Protein AF-A0A934MPX6-F1 (afdb_monomer_lite)

Secondary structure (DSSP, 8-state):
------TT-----------------PPP-EEEEETTTTEEEEEETTEEEEEEEGGG--S-HHHHHHHHHHSB-

pLDDT: mean 79.5, std 17.0, range [41.56, 95.38]

Organism: NCBI:txid2798579

Sequence (73 aa):
MIEQLDLFDLEPKEQPAVIFKSYSVPALNGFYYETKTRKFVSFALGQRYYEIPASRCRLAKEWQQKIMRERSI

Structure (mmCIF, N/CA/C/O backbone):
data_AF-A0A934MPX6-F1
#
_entry.id   AF-A0A934MPX6-F1
#
loop_
_atom_site.group_PDB
_atom_site.id
_atom_site.type_symbol
_atom_site.label_atom_id
_atom_site.label_alt_id
_atom_site.label_comp_id
_atom_site.label_asym_id
_atom_site.label_entity_id
_atom_site.label_seq_id
_atom_site.pdbx_PDB_ins_code
_atom_site.Cartn_x
_atom_site.Cartn_y
_atom_site.Cartn_z
_atom_site.occupancy
_atom_site.B_iso_or_equiv
_atom_site.auth_seq_id
_atom_site.auth_comp_id
_atom_site.auth_asym_id
_atom_site.auth_atom_id
_atom_site.pdbx_PDB_model_num
ATOM 1 N N . MET A 1 1 ? 36.547 -32.710 -37.331 1.00 41.56 1 MET A N 1
ATOM 2 C CA . MET A 1 1 ? 36.811 -31.371 -36.769 1.00 41.56 1 MET A CA 1
ATOM 3 C C . MET A 1 1 ? 35.472 -30.824 -36.324 1.00 41.56 1 MET A C 1
ATOM 5 O O . MET A 1 1 ? 34.569 -30.796 -37.146 1.00 41.56 1 MET A O 1
ATOM 9 N N . ILE A 1 2 ? 35.304 -30.548 -35.033 1.00 57.50 2 ILE A N 1
ATOM 10 C CA . ILE A 1 2 ? 34.084 -29.941 -34.489 1.00 57.50 2 ILE A CA 1
ATOM 11 C C . ILE A 1 2 ? 34.388 -28.451 -34.393 1.00 57.50 2 ILE A C 1
ATOM 13 O O . ILE A 1 2 ? 35.329 -28.079 -33.695 1.00 57.50 2 ILE A O 1
ATOM 17 N N . GLU A 1 3 ? 33.658 -27.627 -35.137 1.00 60.66 3 GLU A N 1
ATOM 18 C CA . GLU A 1 3 ? 33.771 -26.175 -35.027 1.00 60.66 3 GLU A CA 1
ATOM 19 C C . GLU A 1 3 ? 33.020 -25.732 -33.773 1.00 60.66 3 GLU A C 1
ATOM 21 O O . GLU A 1 3 ? 31.809 -25.923 -33.645 1.00 60.66 3 GLU A O 1
ATOM 26 N N . GLN A 1 4 ? 33.769 -25.221 -32.800 1.00 63.66 4 GLN A N 1
ATOM 27 C CA . GLN A 1 4 ? 33.218 -24.657 -31.580 1.00 63.66 4 GLN A CA 1
ATOM 28 C C . GLN A 1 4 ? 32.688 -23.261 -31.920 1.00 63.66 4 GLN A C 1
ATOM 30 O O . GLN A 1 4 ? 33.473 -22.343 -32.131 1.00 63.66 4 GLN A O 1
ATOM 35 N N . LEU A 1 5 ? 31.366 -23.116 -32.013 1.00 63.81 5 LEU A N 1
ATOM 36 C CA . LEU A 1 5 ? 30.728 -21.806 -32.131 1.00 63.81 5 LEU A CA 1
ATOM 37 C C . LEU A 1 5 ? 30.922 -21.056 -30.804 1.00 63.81 5 LEU A C 1
ATOM 39 O O . LEU A 1 5 ? 30.490 -21.539 -29.754 1.00 63.81 5 LEU A O 1
ATOM 43 N N . ASP A 1 6 ? 31.597 -19.908 -30.847 1.00 61.97 6 ASP A N 1
ATOM 44 C CA . ASP A 1 6 ? 31.842 -19.064 -29.679 1.00 61.97 6 ASP A CA 1
ATOM 45 C C . ASP A 1 6 ? 30.511 -18.533 -29.120 1.00 61.97 6 ASP A C 1
ATOM 47 O O . ASP A 1 6 ? 29.782 -17.785 -29.768 1.00 61.97 6 ASP A O 1
ATOM 51 N N . LEU A 1 7 ? 30.185 -18.928 -27.885 1.00 62.19 7 LEU A N 1
ATOM 52 C CA . LEU A 1 7 ? 28.963 -18.539 -27.163 1.00 62.19 7 LEU A CA 1
ATOM 53 C C . LEU A 1 7 ? 28.924 -17.031 -26.821 1.00 62.19 7 LEU A C 1
ATOM 55 O O . LEU A 1 7 ? 27.926 -16.534 -26.301 1.00 62.19 7 LEU A O 1
ATOM 59 N N . PHE A 1 8 ? 30.009 -16.307 -27.109 1.00 61.00 8 PHE A N 1
ATOM 60 C CA . PHE A 1 8 ? 30.229 -14.907 -26.755 1.00 61.00 8 PHE A CA 1
ATOM 61 C C . PHE A 1 8 ? 30.122 -13.932 -27.932 1.00 61.00 8 PHE A C 1
ATOM 63 O O . PHE A 1 8 ? 30.518 -12.779 -27.788 1.00 61.00 8 PHE A O 1
ATOM 70 N N . ASP A 1 9 ? 29.501 -14.325 -29.047 1.00 58.31 9 ASP A N 1
ATOM 71 C CA . ASP A 1 9 ? 29.065 -13.388 -30.099 1.00 58.31 9 ASP A CA 1
ATOM 72 C C . ASP A 1 9 ? 27.781 -12.627 -29.681 1.00 58.31 9 ASP A C 1
ATOM 74 O O . ASP A 1 9 ? 26.793 -12.492 -30.401 1.00 58.31 9 ASP A O 1
ATOM 78 N N . LEU A 1 10 ? 27.766 -12.166 -28.429 1.00 60.50 10 LEU A N 1
ATOM 79 C CA . LEU A 1 10 ? 26.773 -11.245 -27.896 1.00 60.50 10 LEU A CA 1
ATOM 80 C C . LEU A 1 10 ? 27.254 -9.831 -28.205 1.00 60.50 10 LEU A C 1
ATOM 82 O O . LEU A 1 10 ? 27.547 -9.059 -27.292 1.00 60.50 10 LEU A O 1
ATOM 86 N N . GLU A 1 11 ? 27.343 -9.485 -29.490 1.00 63.22 11 GLU A N 1
ATOM 87 C CA . GLU A 1 11 ? 27.356 -8.075 -29.856 1.00 63.22 11 GLU A CA 1
ATOM 88 C C . GLU A 1 11 ? 26.083 -7.455 -29.258 1.00 63.22 11 GLU A C 1
ATOM 90 O O . GLU A 1 11 ? 24.966 -7.878 -29.597 1.00 63.22 11 GLU A O 1
ATOM 95 N N . PRO A 1 12 ? 26.197 -6.501 -28.318 1.00 56.97 12 PRO A N 1
ATOM 96 C CA . PRO A 1 12 ? 25.026 -5.823 -27.811 1.00 56.97 12 PRO A CA 1
ATOM 97 C C . PRO A 1 12 ? 24.433 -5.066 -28.993 1.00 56.97 12 PRO A C 1
ATOM 99 O O . PRO A 1 12 ? 24.972 -4.052 -29.424 1.00 56.97 12 PRO A O 1
ATOM 102 N N . LYS A 1 13 ? 23.320 -5.563 -29.544 1.00 56.50 13 LYS A N 1
ATOM 103 C CA . LYS A 1 13 ? 22.496 -4.771 -30.453 1.00 56.50 13 LYS A CA 1
ATOM 104 C C . LYS A 1 13 ? 22.102 -3.528 -29.675 1.00 56.50 13 LYS A C 1
ATOM 106 O O . LYS A 1 13 ? 21.236 -3.606 -28.803 1.00 56.50 13 LYS A O 1
ATOM 111 N N . GLU A 1 14 ? 22.771 -2.420 -29.969 1.00 58.03 14 GLU A N 1
ATOM 112 C CA . GLU A 1 14 ? 22.451 -1.087 -29.483 1.00 58.03 14 GLU A CA 1
ATOM 113 C C . GLU A 1 14 ? 21.051 -0.742 -29.992 1.00 58.03 14 GLU A C 1
ATOM 115 O O . GLU A 1 14 ? 20.851 -0.110 -31.027 1.00 58.03 14 GLU A O 1
ATOM 120 N N . GLN A 1 15 ? 20.037 -1.239 -29.291 1.00 64.56 15 GLN A N 1
ATOM 121 C CA . GLN A 1 15 ? 18.684 -0.756 -29.455 1.00 64.56 15 GLN A CA 1
ATOM 122 C C . GLN A 1 15 ? 18.736 0.708 -29.022 1.00 64.56 15 GLN A C 1
ATOM 124 O O . GLN A 1 15 ? 19.213 0.976 -27.914 1.00 64.56 15 GLN A O 1
ATOM 129 N N . PRO A 1 16 ? 18.308 1.663 -29.868 1.00 53.03 16 PRO A N 1
ATOM 130 C CA . PRO A 1 16 ? 18.368 3.066 -29.509 1.00 53.03 16 PRO A CA 1
ATOM 131 C C . PRO A 1 16 ? 17.606 3.233 -28.201 1.00 53.03 16 PRO A C 1
ATOM 133 O O . PRO A 1 16 ? 16.416 2.921 -28.119 1.00 53.03 16 PRO A O 1
ATOM 136 N N . ALA A 1 17 ? 18.321 3.671 -27.165 1.00 57.12 17 ALA A N 1
ATOM 137 C CA . ALA A 1 17 ? 17.738 3.971 -25.877 1.00 57.12 17 ALA A CA 1
ATOM 138 C C . ALA A 1 17 ? 16.651 5.022 -26.109 1.00 57.12 17 ALA A C 1
ATOM 140 O O . ALA A 1 17 ? 16.931 6.203 -26.317 1.00 57.12 17 ALA A O 1
ATOM 141 N N . VAL A 1 18 ? 15.393 4.588 -26.109 1.00 55.47 18 VAL A N 1
ATOM 142 C CA . VAL A 1 18 ? 14.248 5.477 -25.964 1.00 55.47 18 VAL A CA 1
ATOM 143 C C . VAL A 1 18 ? 14.373 6.080 -24.575 1.00 55.47 18 VAL A C 1
ATOM 145 O O . VAL A 1 18 ? 13.895 5.529 -23.586 1.00 55.47 18 VAL A O 1
ATOM 148 N N . ILE A 1 19 ? 15.078 7.209 -24.494 1.00 52.12 19 ILE A N 1
ATOM 149 C CA . ILE A 1 19 ? 15.117 8.062 -23.314 1.00 52.12 19 ILE A CA 1
ATOM 150 C C . ILE A 1 19 ? 13.726 8.689 -23.224 1.00 52.12 19 ILE A C 1
ATOM 152 O O . ILE A 1 19 ? 13.498 9.835 -23.613 1.00 52.12 19 ILE A O 1
ATOM 156 N N . PHE A 1 20 ? 12.762 7.916 -22.723 1.00 53.94 20 PHE A N 1
ATOM 157 C CA . PHE A 1 20 ? 11.585 8.490 -22.105 1.00 53.94 20 PHE A CA 1
ATOM 158 C C . PHE A 1 2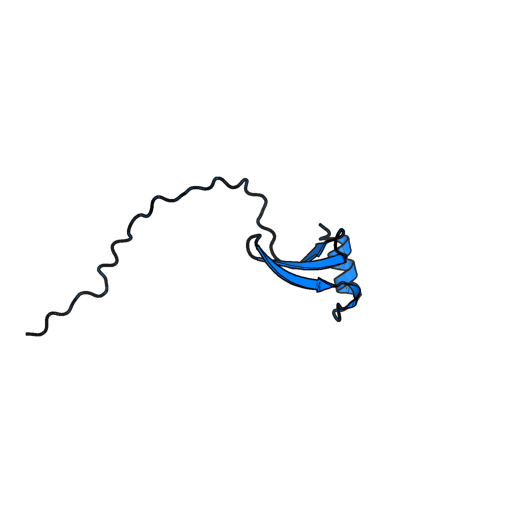0 ? 12.116 9.321 -20.950 1.00 53.94 20 PHE A C 1
ATOM 160 O O . PHE A 1 20 ? 12.469 8.807 -19.891 1.00 53.94 20 PHE A O 1
ATOM 167 N N . LYS A 1 21 ? 12.206 10.631 -21.168 1.00 48.28 21 LYS A N 1
ATOM 168 C CA . LYS A 1 21 ? 12.408 11.609 -20.108 1.00 48.28 21 LYS A CA 1
ATOM 169 C C . LYS A 1 21 ? 11.107 11.666 -19.305 1.00 48.28 21 LYS A C 1
ATOM 171 O O . LYS A 1 21 ? 10.379 12.651 -19.335 1.00 48.28 21 LYS A O 1
ATOM 176 N N . SER A 1 22 ? 10.759 10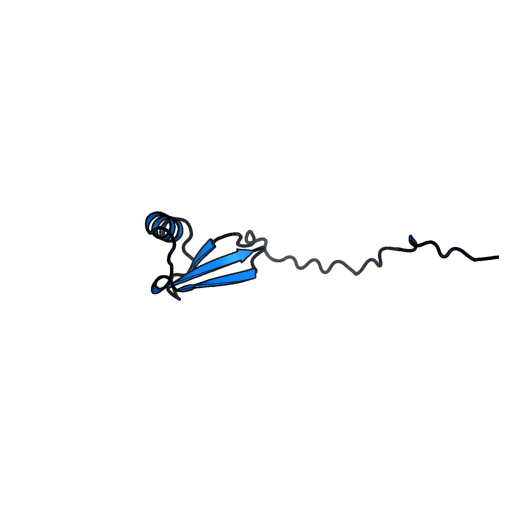.559 -18.651 1.00 51.97 22 SER A N 1
ATOM 177 C CA . SER A 1 22 ? 9.704 10.529 -17.659 1.00 51.97 22 SER A CA 1
ATOM 178 C C . SER A 1 22 ? 10.187 11.449 -16.558 1.00 51.97 22 SER A C 1
ATOM 180 O O . SER A 1 22 ? 11.204 11.162 -15.925 1.00 51.97 22 SER A O 1
ATOM 182 N N . TYR A 1 23 ? 9.515 12.588 -16.395 1.00 46.75 23 TYR A N 1
ATOM 183 C CA . TYR A 1 23 ? 9.613 13.420 -15.206 1.00 46.75 23 TYR A CA 1
ATOM 184 C C . TYR A 1 23 ? 9.792 12.486 -14.016 1.00 46.75 23 TYR A C 1
ATOM 186 O O . TYR A 1 23 ? 8.914 11.663 -13.761 1.00 46.75 23 TYR A O 1
ATOM 194 N N . SER A 1 24 ? 10.976 12.525 -13.399 1.00 56.38 24 SER A N 1
ATOM 195 C CA . SER A 1 24 ? 11.375 11.612 -12.332 1.00 56.38 24 SER A CA 1
ATOM 196 C C . SER A 1 24 ? 10.594 11.967 -11.071 1.00 56.38 24 SER A C 1
ATOM 198 O O . SER A 1 24 ? 11.158 12.407 -10.073 1.00 56.38 24 SER A O 1
ATOM 200 N N . VAL A 1 25 ? 9.271 11.805 -11.120 1.00 58.34 25 VAL A N 1
ATOM 201 C CA . VAL A 1 25 ? 8.481 11.527 -9.936 1.00 58.34 25 VAL A CA 1
ATOM 202 C C . VAL A 1 25 ? 9.138 10.273 -9.376 1.00 58.34 25 VAL A C 1
ATOM 204 O O . VAL A 1 25 ? 9.179 9.272 -10.099 1.00 58.34 25 VAL A O 1
ATOM 207 N N . PRO A 1 26 ? 9.756 10.328 -8.183 1.00 69.06 26 PRO A N 1
ATOM 208 C CA . PRO A 1 26 ? 10.423 9.164 -7.631 1.00 69.06 26 PRO A CA 1
ATOM 209 C C . PRO A 1 26 ? 9.426 8.015 -7.674 1.00 69.06 26 PRO A C 1
ATOM 211 O O . PRO A 1 26 ? 8.318 8.124 -7.143 1.00 69.06 26 PRO A O 1
ATOM 214 N N . ALA A 1 27 ? 9.784 6.978 -8.431 1.00 77.69 27 ALA A N 1
ATOM 215 C CA . ALA A 1 27 ? 8.872 5.898 -8.740 1.00 77.69 27 ALA A CA 1
ATOM 216 C C . ALA A 1 27 ? 8.355 5.324 -7.417 1.00 77.69 27 ALA A C 1
ATOM 218 O O . ALA A 1 27 ? 9.157 4.941 -6.561 1.00 77.69 27 ALA A O 1
ATOM 219 N N . LEU A 1 28 ? 7.030 5.330 -7.222 1.00 85.50 28 LEU A N 1
ATOM 220 C CA . LEU A 1 28 ? 6.425 4.872 -5.972 1.00 85.50 28 LEU A CA 1
ATOM 221 C C . LEU A 1 28 ? 6.938 3.464 -5.661 1.00 85.50 28 LEU A C 1
ATOM 223 O O . LEU A 1 28 ? 6.925 2.581 -6.526 1.00 85.50 28 LEU A O 1
ATOM 227 N N . ASN A 1 29 ? 7.423 3.274 -4.436 1.00 90.75 29 ASN A N 1
ATOM 228 C CA . ASN A 1 29 ? 8.003 2.010 -4.014 1.00 90.75 29 ASN A CA 1
ATOM 229 C C . ASN A 1 29 ? 7.606 1.691 -2.567 1.00 90.75 29 ASN A C 1
ATOM 231 O O . ASN A 1 29 ? 7.797 2.494 -1.650 1.00 90.75 29 ASN A O 1
ATOM 235 N N . GLY A 1 30 ? 7.023 0.512 -2.373 1.00 91.38 30 GLY A N 1
ATOM 236 C CA . GLY A 1 30 ? 6.459 0.048 -1.110 1.00 91.38 30 GLY A CA 1
ATOM 237 C C . GLY A 1 30 ? 4.935 0.163 -1.043 1.00 91.38 30 GLY A C 1
ATOM 238 O O . GLY A 1 30 ? 4.251 0.286 -2.056 1.00 91.38 30 GLY A O 1
ATOM 239 N N . PHE A 1 31 ? 4.397 0.078 0.174 1.00 92.75 31 PHE A N 1
ATOM 240 C CA . PHE A 1 31 ? 2.957 0.154 0.431 1.00 92.75 31 PHE A CA 1
ATOM 241 C C . PHE A 1 31 ? 2.485 1.585 0.682 1.00 92.75 31 PHE A C 1
ATOM 243 O O . PHE A 1 31 ? 3.111 2.335 1.436 1.00 92.75 31 PHE A O 1
ATOM 250 N N . TYR A 1 32 ? 1.334 1.906 0.101 1.00 94.88 32 TYR A N 1
ATOM 251 C CA . TYR A 1 32 ? 0.633 3.178 0.240 1.00 94.88 32 TYR A CA 1
ATOM 252 C C . TYR A 1 32 ? -0.845 2.927 0.525 1.00 94.88 32 TYR A C 1
ATOM 254 O O . TYR A 1 32 ? -1.386 1.878 0.170 1.00 94.88 32 TYR A O 1
ATOM 262 N N . TYR A 1 33 ? -1.500 3.885 1.172 1.00 95.38 33 TYR A N 1
ATOM 263 C CA . TYR A 1 33 ? -2.946 3.860 1.363 1.00 95.38 33 TYR A CA 1
ATOM 264 C C . TYR A 1 33 ? -3.617 4.777 0.343 1.00 95.38 33 TYR A C 1
ATOM 266 O O . TYR A 1 33 ? -3.361 5.973 0.326 1.00 95.38 33 TYR A O 1
ATOM 274 N N . GLU A 1 34 ? -4.486 4.231 -0.501 1.00 94.69 34 GLU A N 1
ATOM 275 C CA . GLU A 1 34 ? -5.250 5.002 -1.477 1.00 94.69 34 GLU A CA 1
ATOM 276 C C . GLU A 1 34 ? -6.587 5.443 -0.872 1.00 94.69 34 GLU A C 1
ATOM 278 O O . GLU A 1 34 ? -7.486 4.630 -0.626 1.00 94.69 34 GLU A O 1
ATOM 283 N N . THR A 1 35 ? -6.746 6.750 -0.655 1.00 92.00 35 THR A N 1
ATOM 284 C CA . THR A 1 35 ? -7.908 7.300 0.071 1.00 92.00 35 THR A CA 1
ATOM 285 C C . THR A 1 35 ? -9.201 7.178 -0.733 1.00 92.00 35 THR A C 1
ATOM 287 O O . THR A 1 35 ? -10.264 6.907 -0.169 1.00 92.00 35 THR A O 1
ATOM 290 N N . LYS A 1 36 ? -9.108 7.321 -2.062 1.00 92.56 36 LYS A N 1
ATOM 291 C CA . LYS A 1 36 ? -10.258 7.241 -2.978 1.00 92.56 36 LYS A CA 1
ATOM 292 C C . LYS A 1 36 ? -10.918 5.864 -2.966 1.00 92.56 36 LYS A C 1
ATOM 294 O O . LYS A 1 36 ? -12.141 5.776 -2.971 1.00 92.56 36 LYS A O 1
ATOM 299 N N . THR A 1 37 ? -10.121 4.799 -2.936 1.00 91.44 37 THR A N 1
ATOM 300 C CA . THR A 1 37 ? -10.618 3.416 -3.008 1.00 91.44 37 THR A CA 1
ATOM 301 C C . THR A 1 37 ? -10.607 2.701 -1.661 1.00 91.44 37 THR A C 1
ATOM 303 O O . THR A 1 37 ? -11.158 1.605 -1.552 1.00 91.44 37 THR A O 1
ATOM 306 N N . ARG A 1 38 ? -10.026 3.322 -0.624 1.00 93.38 38 ARG A N 1
ATOM 307 C CA . ARG A 1 38 ? -9.841 2.753 0.720 1.00 93.38 38 ARG A CA 1
ATOM 308 C C . ARG A 1 38 ? -9.089 1.420 0.674 1.00 93.38 38 ARG A C 1
ATOM 310 O O . ARG A 1 38 ? -9.491 0.438 1.307 1.00 93.38 38 ARG A O 1
ATOM 317 N N . LYS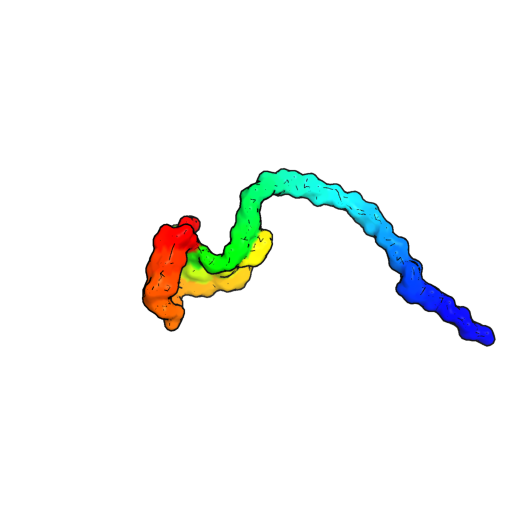 A 1 39 ? -8.002 1.377 -0.098 1.00 95.19 39 LYS A N 1
ATOM 318 C CA . LYS A 1 39 ? -7.157 0.190 -0.285 1.00 95.19 39 LYS A CA 1
ATOM 319 C C . LYS A 1 39 ? -5.711 0.469 0.099 1.00 95.19 39 LYS A C 1
ATOM 321 O O . LYS A 1 39 ? -5.203 1.561 -0.111 1.00 95.19 39 LYS A O 1
ATOM 326 N N . PHE A 1 40 ? -5.033 -0.552 0.601 1.00 94.12 40 PHE A N 1
ATOM 327 C CA . PHE A 1 40 ? -3.580 -0.589 0.673 1.00 94.12 40 PHE A CA 1
ATOM 328 C C . PHE A 1 40 ? -3.043 -1.149 -0.639 1.00 94.12 40 PHE A C 1
ATOM 330 O O . PHE A 1 40 ? -3.409 -2.260 -1.021 1.00 94.12 40 PHE A O 1
ATOM 337 N N . VAL A 1 41 ? -2.196 -0.383 -1.320 1.00 94.69 41 VAL A N 1
ATOM 338 C CA . VAL A 1 41 ? -1.643 -0.725 -2.632 1.00 94.69 41 VAL A CA 1
ATOM 339 C C . VAL A 1 41 ? -0.126 -0.804 -2.532 1.00 94.69 41 VAL A C 1
ATOM 341 O O . VAL A 1 41 ? 0.505 0.105 -1.990 1.00 94.69 41 VAL A O 1
ATOM 344 N N . SER A 1 42 ? 0.465 -1.882 -3.044 1.00 93.06 42 SER A N 1
ATOM 345 C CA . SER A 1 42 ? 1.912 -1.981 -3.205 1.00 93.06 42 SER A CA 1
ATOM 346 C C . SER A 1 42 ? 2.333 -1.471 -4.575 1.00 93.06 42 SER A C 1
ATOM 348 O O . SER A 1 42 ? 1.735 -1.807 -5.604 1.00 93.06 42 SER A O 1
ATOM 350 N N . PHE A 1 43 ? 3.391 -0.673 -4.572 1.00 93.31 43 PHE A N 1
ATOM 351 C CA . PHE A 1 43 ? 4.058 -0.212 -5.770 1.00 93.31 43 PHE A CA 1
ATOM 352 C C . PHE A 1 43 ? 5.491 -0.737 -5.793 1.00 93.31 43 PHE A C 1
ATOM 354 O O . PHE A 1 43 ? 6.169 -0.735 -4.765 1.00 93.31 43 PHE A O 1
ATOM 361 N N . ALA A 1 44 ? 5.965 -1.159 -6.959 1.00 89.50 44 ALA A N 1
ATOM 362 C CA . ALA A 1 44 ? 7.379 -1.404 -7.210 1.00 89.50 44 ALA A CA 1
ATOM 363 C C . ALA A 1 44 ? 7.753 -0.730 -8.529 1.00 89.50 44 ALA A C 1
ATOM 365 O O . ALA A 1 44 ? 7.092 -0.935 -9.545 1.00 89.50 44 ALA A O 1
ATOM 366 N N . LEU A 1 45 ? 8.777 0.127 -8.491 1.00 87.75 45 LEU A N 1
ATOM 367 C CA . LEU A 1 45 ? 9.194 0.945 -9.637 1.00 87.75 45 LEU A CA 1
ATOM 368 C C . LEU A 1 45 ? 8.022 1.722 -10.277 1.00 87.75 45 LEU A C 1
ATOM 370 O O . LEU A 1 45 ? 7.955 1.886 -11.491 1.00 87.75 45 LEU A O 1
ATOM 374 N N . GLY A 1 46 ? 7.079 2.202 -9.455 1.00 85.88 46 GLY A N 1
ATOM 375 C CA . GLY A 1 46 ? 5.915 2.971 -9.909 1.00 85.88 46 GLY A CA 1
ATOM 376 C C . GLY A 1 46 ? 4.765 2.139 -10.486 1.00 85.88 46 GLY A C 1
ATOM 377 O O . GLY A 1 46 ? 3.706 2.694 -10.771 1.00 85.88 46 GLY A O 1
ATOM 378 N N . GLN A 1 47 ? 4.919 0.820 -10.611 1.00 87.69 47 GLN A N 1
ATOM 379 C CA . GLN A 1 47 ? 3.851 -0.083 -11.038 1.00 87.69 47 GLN A CA 1
ATOM 380 C C . GLN A 1 47 ? 3.106 -0.668 -9.838 1.00 87.69 47 GLN A C 1
ATOM 382 O O . GLN A 1 47 ? 3.720 -0.973 -8.819 1.00 87.69 47 GLN A O 1
ATOM 387 N N . ARG A 1 48 ? 1.785 -0.837 -9.966 1.00 91.94 48 ARG A N 1
ATOM 388 C CA . ARG A 1 48 ? 0.910 -1.428 -8.939 1.00 91.94 48 ARG A CA 1
ATOM 389 C C . ARG A 1 48 ? 0.919 -2.953 -9.037 1.00 91.94 48 ARG A C 1
ATOM 391 O O . ARG A 1 48 ? 0.722 -3.476 -10.129 1.00 91.94 48 ARG A O 1
ATOM 398 N N . TYR A 1 49 ? 1.083 -3.643 -7.907 1.00 91.38 49 TYR A N 1
ATOM 399 C CA . TYR A 1 49 ? 1.140 -5.113 -7.873 1.00 91.38 49 TYR A CA 1
ATOM 400 C C . TYR A 1 49 ? 0.086 -5.747 -6.969 1.00 91.38 49 TYR A C 1
ATOM 402 O O . TYR A 1 49 ? -0.610 -6.666 -7.390 1.00 91.38 49 TYR A O 1
ATOM 410 N N . TYR A 1 50 ? -0.026 -5.287 -5.723 1.00 91.19 50 TYR A N 1
ATOM 411 C CA . TYR A 1 50 ? -0.910 -5.900 -4.737 1.00 91.19 50 TYR A CA 1
ATOM 412 C C . TYR A 1 50 ? -1.884 -4.888 -4.155 1.00 91.19 50 TYR A C 1
ATOM 414 O O . TYR A 1 50 ? -1.502 -3.763 -3.844 1.00 91.19 50 TYR A O 1
ATOM 422 N N . GLU A 1 51 ? -3.135 -5.305 -3.972 1.00 93.75 51 GLU A N 1
ATOM 423 C CA . GLU A 1 51 ? -4.214 -4.467 -3.462 1.00 93.75 51 GLU A CA 1
ATOM 424 C C . GLU A 1 51 ? -4.972 -5.188 -2.348 1.00 93.75 51 GLU A C 1
ATOM 426 O O . GLU A 1 51 ? -5.495 -6.288 -2.535 1.00 93.75 51 GLU A O 1
ATOM 431 N N . ILE A 1 52 ? -5.094 -4.537 -1.194 1.00 93.50 52 ILE A N 1
ATOM 432 C CA . ILE A 1 52 ? -5.871 -5.035 -0.059 1.00 93.50 52 ILE A CA 1
ATOM 433 C C . ILE A 1 52 ? -6.923 -3.990 0.305 1.00 93.50 52 ILE A C 1
ATOM 435 O O . ILE A 1 52 ? -6.561 -2.879 0.693 1.00 93.50 52 ILE A O 1
ATOM 439 N N . PRO A 1 53 ? -8.226 -4.310 0.263 1.00 94.00 53 PRO A N 1
ATOM 440 C CA . PRO A 1 53 ? -9.243 -3.447 0.851 1.00 94.00 53 PRO A CA 1
ATOM 441 C C . PRO A 1 53 ? -8.955 -3.233 2.338 1.00 94.00 53 PRO A C 1
ATOM 443 O O . PRO A 1 53 ? -8.741 -4.210 3.058 1.00 94.00 53 PRO A O 1
ATOM 446 N N . ALA A 1 54 ? -9.006 -1.991 2.827 1.00 89.88 54 ALA A N 1
ATOM 447 C CA . ALA A 1 54 ? -8.738 -1.698 4.237 1.00 89.88 54 ALA A CA 1
ATOM 448 C C . ALA A 1 54 ? -9.645 -2.515 5.177 1.00 89.88 54 ALA A C 1
ATOM 450 O O . ALA A 1 54 ? -9.185 -3.033 6.189 1.00 89.88 54 ALA A O 1
ATOM 451 N N . SER A 1 55 ? -10.898 -2.760 4.779 1.00 89.75 55 SER A N 1
ATOM 452 C CA . SER A 1 55 ? -11.852 -3.600 5.518 1.00 89.75 55 SER A CA 1
ATOM 453 C C . SER A 1 55 ? -11.452 -5.078 5.635 1.00 89.75 55 SER A C 1
ATOM 455 O O . SER A 1 55 ? -11.941 -5.765 6.526 1.00 89.75 55 SER A O 1
ATOM 457 N N . ARG A 1 56 ? -10.602 -5.593 4.736 1.00 91.69 56 ARG A N 1
ATOM 458 C CA . ARG A 1 56 ? -10.113 -6.986 4.740 1.00 91.69 56 ARG A CA 1
ATOM 459 C C . ARG A 1 56 ? -8.646 -7.097 5.168 1.00 91.69 56 ARG A C 1
ATOM 461 O O . ARG A 1 56 ? -8.094 -8.196 5.157 1.00 91.69 56 ARG A O 1
ATOM 468 N N . CYS A 1 57 ? -8.011 -5.987 5.545 1.00 89.25 57 CYS A N 1
ATOM 469 C CA . CYS A 1 57 ? -6.612 -5.968 5.942 1.00 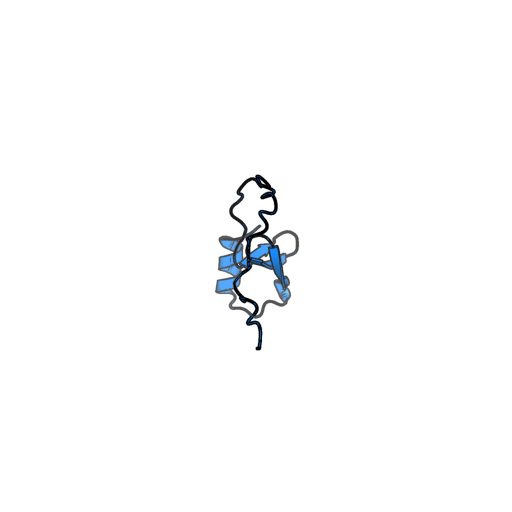89.25 57 CYS A CA 1
ATOM 470 C C . CYS A 1 57 ? -6.442 -6.595 7.332 1.00 89.25 57 CYS A C 1
ATOM 472 O O . CYS A 1 57 ? -6.886 -6.044 8.338 1.00 89.25 57 CYS A O 1
ATOM 474 N N . ARG A 1 58 ? -5.794 -7.766 7.382 1.00 92.00 58 ARG A N 1
ATOM 475 C CA . ARG A 1 58 ? -5.510 -8.512 8.624 1.00 92.00 58 ARG A CA 1
ATOM 476 C C . ARG A 1 58 ? -4.199 -8.094 9.303 1.00 92.00 58 ARG A C 1
ATOM 478 O O . ARG A 1 58 ? -3.816 -8.691 10.302 1.00 92.00 58 ARG A O 1
ATOM 485 N N . LEU A 1 59 ? -3.503 -7.099 8.753 1.00 88.50 59 LEU A N 1
ATOM 486 C CA . LEU A 1 59 ? -2.260 -6.573 9.320 1.00 88.50 59 LEU A CA 1
ATOM 487 C C . LEU A 1 59 ? -2.539 -5.773 10.598 1.00 88.50 59 LEU A C 1
ATOM 489 O O . LEU A 1 59 ? -3.660 -5.311 10.817 1.00 88.50 59 LEU A O 1
ATOM 493 N N . ALA A 1 60 ? -1.514 -5.582 11.429 1.00 94.25 60 ALA A N 1
ATOM 494 C CA . ALA A 1 60 ? -1.632 -4.849 12.687 1.00 94.25 60 ALA A CA 1
ATOM 495 C C . ALA A 1 60 ? -2.261 -3.458 12.483 1.00 94.25 60 ALA A C 1
ATOM 497 O O . ALA A 1 60 ? -1.873 -2.714 11.579 1.00 94.25 60 ALA A O 1
ATOM 498 N N . LYS A 1 61 ? -3.217 -3.086 13.345 1.00 92.44 61 LYS A N 1
ATOM 499 C CA . LYS A 1 61 ? -3.918 -1.792 13.254 1.00 92.44 61 LYS A CA 1
ATOM 500 C C . LYS A 1 61 ? -2.960 -0.603 13.333 1.00 92.44 61 LYS A C 1
ATOM 502 O O . LYS A 1 61 ? -3.165 0.379 12.629 1.00 92.44 61 LYS A O 1
ATOM 507 N N . GLU A 1 62 ? -1.909 -0.709 14.138 1.00 94.88 62 GLU A N 1
ATOM 508 C CA . GLU A 1 62 ? -0.883 0.331 14.262 1.00 94.88 62 GLU A CA 1
ATOM 509 C C . GLU A 1 62 ? -0.150 0.563 12.938 1.00 94.88 62 GLU A C 1
ATOM 511 O O . GLU A 1 62 ? 0.023 1.703 12.516 1.00 94.88 62 GLU A O 1
ATOM 516 N N . TRP A 1 63 ? 0.202 -0.515 12.229 1.00 93.62 63 TRP A N 1
ATOM 517 C CA . TRP A 1 63 ? 0.808 -0.424 10.901 1.00 93.62 63 TRP A CA 1
ATOM 518 C C . TRP A 1 63 ? -0.147 0.221 9.892 1.00 93.62 63 TRP A C 1
ATOM 520 O O . TRP A 1 63 ? 0.258 1.108 9.144 1.00 93.62 63 TRP A O 1
ATOM 530 N N . GLN A 1 64 ? -1.425 -0.169 9.906 1.00 92.69 64 GLN A N 1
ATOM 531 C CA . GLN A 1 64 ? -2.435 0.419 9.021 1.00 92.69 64 GLN A CA 1
ATOM 532 C C . GLN A 1 64 ? -2.560 1.930 9.252 1.00 92.69 64 GLN A C 1
ATOM 534 O O . GLN A 1 64 ? -2.471 2.706 8.304 1.00 92.69 64 GLN A O 1
ATOM 539 N N . GLN A 1 65 ? -2.689 2.356 10.512 1.00 94.50 65 GLN A N 1
ATOM 540 C CA . GLN A 1 65 ? -2.763 3.773 10.876 1.00 94.50 65 GLN A CA 1
ATOM 541 C C . GLN A 1 65 ? -1.489 4.534 10.504 1.00 94.50 65 GLN A C 1
ATOM 543 O O . GLN A 1 65 ? -1.572 5.665 10.028 1.00 94.50 65 GLN A O 1
ATOM 548 N N . LYS A 1 66 ? -0.319 3.912 10.683 1.00 94.69 66 LYS A N 1
ATOM 549 C CA . LYS A 1 66 ? 0.974 4.479 10.297 1.00 94.69 66 LYS A CA 1
ATOM 550 C C . LYS A 1 66 ? 1.032 4.759 8.793 1.00 94.69 66 LYS A C 1
ATOM 552 O O . LYS A 1 66 ? 1.284 5.893 8.399 1.00 94.69 66 LYS A O 1
ATOM 557 N N . ILE A 1 67 ? 0.706 3.773 7.953 1.00 93.75 67 ILE A N 1
ATOM 558 C CA . ILE A 1 67 ? 0.687 3.937 6.488 1.00 93.75 67 ILE A CA 1
ATOM 559 C C . ILE A 1 67 ? -0.373 4.956 6.051 1.00 93.75 67 ILE A C 1
ATOM 561 O O . ILE A 1 67 ? -0.083 5.801 5.211 1.00 93.75 67 ILE A O 1
ATOM 565 N N . MET A 1 68 ? -1.565 4.942 6.653 1.00 93.06 68 MET A N 1
ATOM 566 C CA . MET A 1 68 ? -2.605 5.945 6.384 1.00 93.06 68 MET A CA 1
ATOM 567 C C . MET A 1 68 ? -2.184 7.366 6.794 1.00 93.06 68 MET A C 1
ATOM 569 O O . MET A 1 68 ? -2.633 8.339 6.197 1.00 93.06 68 MET A O 1
ATOM 573 N N . ARG A 1 69 ? -1.334 7.526 7.809 1.00 93.75 69 ARG A N 1
ATOM 574 C CA . ARG A 1 69 ? -0.855 8.848 8.232 1.00 93.75 69 ARG A CA 1
ATOM 575 C C . ARG A 1 69 ? 0.305 9.340 7.373 1.00 93.75 69 ARG A C 1
ATOM 577 O O . ARG A 1 69 ? 0.312 10.493 6.967 1.00 93.75 69 ARG A O 1
ATOM 584 N N . GLU A 1 70 ? 1.290 8.483 7.133 1.00 92.75 70 GLU A N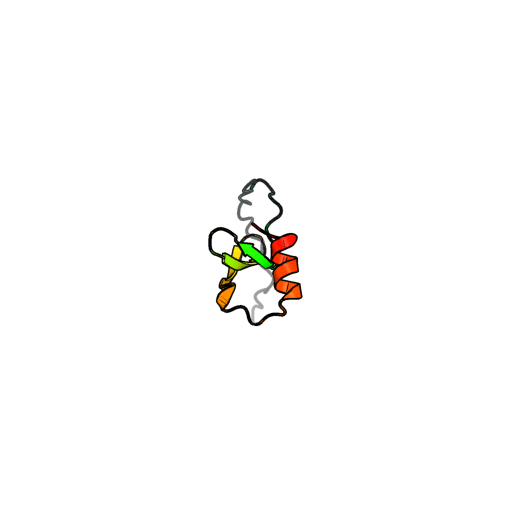 1
ATOM 585 C CA . GLU A 1 70 ? 2.565 8.879 6.527 1.00 92.75 70 GLU A CA 1
ATOM 586 C C . GLU A 1 70 ? 2.586 8.737 5.001 1.00 92.75 70 GLU A C 1
ATOM 588 O O . GLU A 1 70 ? 3.370 9.403 4.331 1.00 92.75 70 GLU A O 1
ATOM 593 N N . ARG A 1 71 ? 1.775 7.831 4.444 1.00 90.50 71 ARG A N 1
ATOM 594 C CA . ARG A 1 71 ? 1.873 7.366 3.050 1.00 90.50 71 ARG A CA 1
ATOM 595 C C . ARG A 1 71 ? 0.501 7.233 2.385 1.00 90.50 71 ARG A C 1
ATOM 597 O O . ARG A 1 71 ? 0.248 6.272 1.653 1.00 90.50 71 ARG A O 1
ATOM 604 N N . SER A 1 7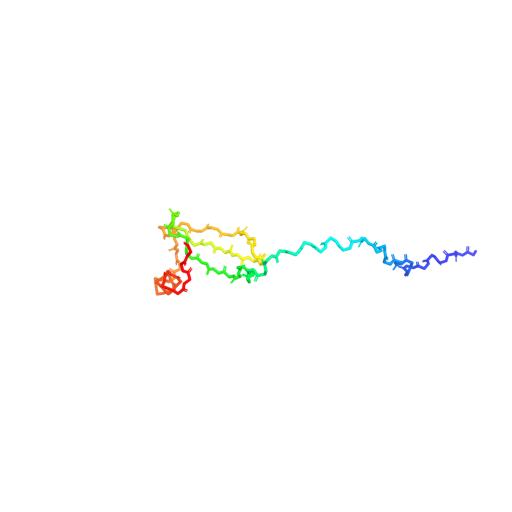2 ? -0.384 8.190 2.656 1.00 90.50 72 SER A N 1
ATOM 605 C CA . SER A 1 72 ? -1.663 8.301 1.952 1.00 90.50 72 SER A CA 1
ATOM 606 C C . SER A 1 72 ? -1.503 8.999 0.607 1.00 90.50 72 SER A C 1
ATOM 608 O O . SER A 1 72 ? -0.864 10.048 0.529 1.00 90.50 72 SER A O 1
ATOM 610 N N . ILE A 1 73 ? -2.113 8.413 -0.423 1.00 88.88 73 ILE A N 1
ATOM 611 C CA . ILE A 1 73 ? -2.192 8.929 -1.795 1.00 88.88 73 ILE A CA 1
ATOM 612 C C . ILE A 1 73 ? -3.646 9.049 -2.270 1.00 88.88 73 ILE A C 1
ATOM 614 O O . ILE A 1 73 ? -4.551 8.386 -1.693 1.00 88.88 73 ILE A O 1
#

Radius of gyration: 21.98 Å; chains: 1; bounding box: 49×45×51 Å

Foldseek 3Di:
DDDDDPPPPCPPPPPPPPPPVPVPPPQDAQWAQEPVQQWIWGGDSNDTDDIDRVVRDPDDPVVVVVRCVPHYD